Protein AF-A0AAW6YL87-F1 (afdb_monomer_lite)

Secondary structure (DSSP, 8-state):
--SHHHHHHHHHHHHHHHHHHHHHHHHHT-TTS-HHHHHHHHHGGGS-HHHHHHHHHHHTTT-HHHHHHHHHHHHHHHHHHHHHHHHHH-

Organism: NCBI:txid197614

Radius of gyration: 15.88 Å; chains: 1; bounding box: 34×18×46 Å

Structure (mmCIF, N/CA/C/O backbone):
data_AF-A0AAW6YL87-F1
#
_entry.id   AF-A0AAW6YL87-F1
#
loop_
_atom_site.group_PDB
_atom_site.id
_atom_site.type_symbol
_atom_site.label_atom_id
_atom_site.label_alt_id
_atom_site.label_comp_id
_atom_site.label_asym_id
_atom_site.label_entity_id
_atom_site.label_seq_id
_atom_site.pdbx_PDB_ins_code
_atom_site.Cartn_x
_atom_site.Cartn_y
_atom_site.Cartn_z
_atom_site.occupancy
_atom_site.B_iso_or_equiv
_atom_site.auth_seq_id
_atom_site.auth_comp_id
_atom_site.auth_asym_id
_atom_site.auth_atom_id
_atom_site.pdbx_PDB_model_num
ATOM 1 N N . ASP A 1 1 ? -1.018 -8.132 19.217 1.00 46.28 1 ASP A N 1
ATOM 2 C CA . ASP A 1 1 ? 0.046 -7.133 18.976 1.00 46.28 1 ASP A CA 1
ATOM 3 C C . ASP A 1 1 ? 1.247 -7.540 18.139 1.00 46.28 1 ASP A C 1
ATOM 5 O O . ASP A 1 1 ? 1.740 -6.682 17.427 1.00 46.28 1 ASP A O 1
ATOM 9 N N . LYS A 1 2 ? 1.729 -8.792 18.125 1.00 47.25 2 LYS A N 1
ATOM 10 C CA . LYS A 1 2 ? 2.944 -9.132 17.344 1.00 47.25 2 LYS A CA 1
ATOM 11 C C . LYS A 1 2 ? 2.706 -9.548 15.878 1.00 47.25 2 LYS A C 1
ATOM 13 O O . LYS A 1 2 ? 3.665 -9.669 15.126 1.00 47.25 2 LYS A O 1
ATOM 18 N N . TYR A 1 3 ? 1.446 -9.746 15.473 1.00 51.59 3 TYR A N 1
ATOM 19 C CA . TYR A 1 3 ? 1.081 -10.302 14.158 1.00 51.59 3 TYR A CA 1
ATOM 20 C C . TYR A 1 3 ? 0.751 -9.252 13.081 1.00 51.59 3 TYR A C 1
ATOM 22 O O . TYR A 1 3 ? 0.969 -9.521 11.905 1.00 51.59 3 TYR A O 1
ATOM 30 N N . TYR A 1 4 ? 0.310 -8.048 13.459 1.00 57.22 4 TYR A N 1
ATOM 31 C CA . TYR A 1 4 ? -0.091 -7.005 12.502 1.00 57.22 4 TYR A CA 1
ATOM 32 C C . TYR A 1 4 ? 1.087 -6.376 11.744 1.00 57.22 4 TYR A C 1
ATOM 34 O O . TYR A 1 4 ? 1.041 -6.218 10.528 1.00 57.22 4 TYR A O 1
ATOM 42 N N . ILE A 1 5 ? 2.201 -6.121 12.437 1.00 56.84 5 ILE A N 1
ATOM 43 C CA . ILE A 1 5 ? 3.418 -5.553 11.828 1.00 56.84 5 ILE A CA 1
ATOM 44 C C . ILE A 1 5 ? 4.008 -6.508 10.776 1.00 56.84 5 ILE A C 1
ATOM 46 O O . ILE A 1 5 ? 4.551 -6.065 9.766 1.00 56.84 5 ILE A O 1
ATOM 50 N N . ASN A 1 6 ? 3.868 -7.822 10.983 1.00 62.22 6 ASN A N 1
ATOM 51 C CA . ASN A 1 6 ? 4.356 -8.819 10.032 1.00 62.22 6 ASN A CA 1
ATOM 52 C C . ASN A 1 6 ? 3.544 -8.808 8.725 1.00 62.22 6 ASN A C 1
ATOM 54 O O . ASN A 1 6 ? 4.110 -9.005 7.656 1.00 62.22 6 ASN A O 1
ATOM 58 N N . HIS A 1 7 ? 2.240 -8.524 8.794 1.00 69.00 7 HIS A N 1
ATOM 59 C CA . HIS A 1 7 ? 1.382 -8.450 7.611 1.00 69.00 7 HIS A CA 1
ATOM 60 C C . HIS A 1 7 ? 1.732 -7.248 6.727 1.00 69.00 7 HIS A C 1
ATOM 62 O O . HIS A 1 7 ? 1.975 -7.415 5.532 1.00 69.00 7 HIS A O 1
ATOM 68 N N . ALA A 1 8 ? 1.882 -6.067 7.331 1.00 66.25 8 ALA A N 1
ATOM 69 C CA . ALA A 1 8 ? 2.249 -4.853 6.607 1.00 66.25 8 ALA A CA 1
ATOM 70 C C . ALA A 1 8 ? 3.637 -4.970 5.947 1.00 66.25 8 ALA A C 1
ATOM 72 O O . ALA A 1 8 ? 3.798 -4.661 4.767 1.00 66.25 8 ALA A O 1
ATOM 73 N N . LEU A 1 9 ? 4.632 -5.500 6.671 1.00 66.62 9 LEU A N 1
ATOM 74 C CA . LEU A 1 9 ? 5.969 -5.746 6.117 1.00 66.62 9 LEU A CA 1
ATOM 75 C C . LEU A 1 9 ? 5.962 -6.820 5.022 1.00 66.62 9 LEU A C 1
ATOM 77 O O . LEU A 1 9 ? 6.649 -6.675 4.011 1.00 66.62 9 LEU A O 1
ATOM 81 N N . SER A 1 10 ? 5.172 -7.882 5.191 1.00 74.50 10 SER A N 1
ATOM 82 C CA . SER A 1 10 ?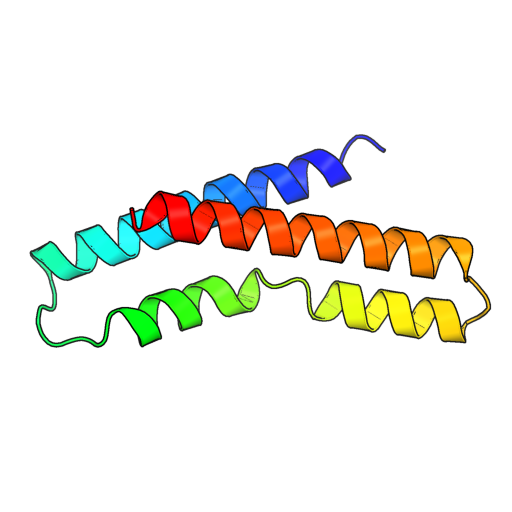 5.016 -8.914 4.166 1.00 74.50 10 SER A CA 1
ATOM 83 C C . SER A 1 10 ? 4.398 -8.344 2.888 1.00 74.50 10 SER A C 1
ATOM 85 O O . SER A 1 10 ? 4.867 -8.666 1.799 1.00 74.50 10 SER A O 1
ATOM 87 N N . ASN A 1 11 ? 3.420 -7.444 3.000 1.00 74.62 11 ASN A N 1
ATOM 88 C CA . ASN A 1 11 ? 2.793 -6.804 1.845 1.00 74.62 11 ASN A CA 1
ATOM 89 C C . ASN A 1 11 ? 3.761 -5.899 1.070 1.00 74.62 11 ASN A C 1
ATOM 91 O O . ASN A 1 11 ? 3.698 -5.870 -0.157 1.00 74.62 11 ASN A O 1
ATOM 95 N N . VAL A 1 12 ? 4.701 -5.221 1.742 1.00 73.56 12 VAL A N 1
ATOM 96 C CA . VAL A 1 12 ? 5.775 -4.464 1.063 1.00 73.56 12 VAL A CA 1
ATOM 97 C C . VAL A 1 12 ? 6.670 -5.390 0.244 1.00 73.56 12 VAL A C 1
ATOM 99 O O . VAL A 1 12 ? 6.976 -5.110 -0.912 1.00 73.56 12 VAL A O 1
ATOM 102 N N . ILE A 1 13 ? 7.100 -6.506 0.838 1.00 79.00 13 ILE A N 1
ATOM 103 C CA . ILE A 1 13 ? 7.981 -7.464 0.159 1.00 79.00 13 ILE A CA 1
ATOM 104 C C . ILE A 1 13 ? 7.246 -8.100 -1.027 1.00 79.00 13 ILE A C 1
ATOM 106 O O . ILE A 1 13 ? 7.817 -8.236 -2.106 1.00 79.00 13 ILE A O 1
ATOM 110 N N . GLN A 1 14 ? 5.971 -8.447 -0.851 1.00 77.38 14 GLN A N 1
ATOM 111 C CA . GLN A 1 14 ? 5.137 -8.998 -1.915 1.00 77.38 14 GLN A CA 1
ATOM 112 C C . GLN A 1 14 ? 4.961 -8.004 -3.072 1.00 77.38 14 GLN A C 1
ATOM 114 O O . GLN A 1 14 ? 5.135 -8.401 -4.222 1.00 77.38 14 GLN A O 1
ATOM 119 N N . SER A 1 15 ? 4.684 -6.721 -2.804 1.00 76.94 15 SER A N 1
ATOM 120 C CA . SER A 1 15 ? 4.475 -5.730 -3.870 1.00 76.94 15 SER A CA 1
ATOM 121 C C . SER A 1 15 ? 5.761 -5.441 -4.647 1.00 76.94 15 SER A C 1
ATOM 123 O O . SER A 1 15 ? 5.719 -5.301 -5.872 1.00 76.94 15 SER A O 1
ATOM 125 N N . LEU A 1 16 ? 6.911 -5.448 -3.965 1.00 79.75 16 LEU A N 1
ATOM 126 C CA . LEU A 1 16 ? 8.231 -5.353 -4.585 1.00 79.75 16 LEU A CA 1
ATOM 127 C C . LEU A 1 16 ? 8.492 -6.541 -5.527 1.00 79.75 16 LEU A C 1
ATOM 129 O O . LEU A 1 16 ? 8.837 -6.346 -6.691 1.00 79.75 16 LEU A O 1
ATOM 133 N N . VAL A 1 17 ? 8.297 -7.773 -5.041 1.00 82.38 17 VAL A N 1
ATOM 134 C CA . VAL A 1 17 ? 8.542 -9.000 -5.819 1.00 82.38 17 VAL A CA 1
ATOM 135 C C . VAL A 1 17 ? 7.616 -9.079 -7.030 1.00 82.38 17 VAL A C 1
ATOM 137 O O . VAL A 1 17 ? 8.071 -9.402 -8.123 1.00 82.38 17 VAL A O 1
ATOM 140 N N . VAL A 1 18 ? 6.333 -8.755 -6.857 1.00 81.38 18 VAL A N 1
ATOM 141 C CA . VAL A 1 18 ? 5.331 -8.753 -7.931 1.00 81.38 18 VAL A CA 1
ATOM 142 C C . VAL A 1 18 ? 5.675 -7.733 -9.015 1.00 81.38 18 VAL A C 1
ATOM 144 O O . VAL A 1 18 ? 5.636 -8.068 -10.198 1.00 81.38 18 VAL A O 1
ATOM 147 N N . THR A 1 19 ? 6.056 -6.511 -8.631 1.00 76.81 19 THR A N 1
ATOM 148 C CA . THR A 1 19 ? 6.401 -5.448 -9.589 1.00 76.81 19 THR A CA 1
ATOM 149 C C . THR A 1 19 ? 7.672 -5.802 -10.369 1.00 76.81 19 THR A C 1
ATOM 151 O O . THR A 1 19 ? 7.691 -5.702 -11.596 1.00 76.81 19 THR A O 1
ATOM 154 N N . LEU A 1 20 ? 8.699 -6.317 -9.683 1.00 79.56 20 LEU A N 1
ATOM 155 C CA . LEU A 1 20 ? 9.943 -6.765 -10.312 1.00 79.56 20 LEU A CA 1
ATOM 156 C C . LEU A 1 20 ? 9.717 -7.963 -11.250 1.00 79.56 20 LEU A C 1
ATOM 158 O O . LEU A 1 20 ? 10.247 -7.999 -12.360 1.00 79.56 20 LEU A O 1
ATOM 162 N N . ALA A 1 21 ? 8.911 -8.940 -10.825 1.00 78.12 21 ALA A N 1
ATOM 163 C CA . ALA A 1 21 ? 8.566 -10.099 -11.640 1.00 78.12 21 ALA A CA 1
ATOM 164 C C . ALA A 1 21 ? 7.779 -9.692 -12.893 1.00 78.12 21 ALA A C 1
ATOM 166 O O . ALA A 1 21 ? 8.097 -10.168 -13.981 1.00 78.12 21 ALA A O 1
ATOM 167 N N . ALA A 1 22 ? 6.809 -8.778 -12.769 1.00 74.88 22 ALA A N 1
ATOM 168 C CA . ALA A 1 22 ? 6.063 -8.243 -13.906 1.00 74.88 22 ALA A CA 1
ATOM 169 C C . ALA A 1 22 ? 6.986 -7.530 -14.909 1.00 74.88 22 ALA A C 1
ATOM 171 O O . ALA A 1 22 ? 6.860 -7.746 -16.114 1.00 74.88 22 ALA A O 1
ATOM 172 N N . TYR A 1 23 ? 7.955 -6.748 -14.421 1.00 73.81 23 TYR A N 1
ATOM 173 C CA . TYR A 1 23 ? 8.953 -6.084 -15.261 1.00 73.81 23 TYR A CA 1
ATOM 174 C C . TYR A 1 23 ? 9.856 -7.085 -16.007 1.00 73.81 23 TYR A C 1
ATOM 176 O O . TYR A 1 23 ? 10.032 -6.988 -17.223 1.00 73.81 23 TYR A O 1
ATOM 184 N N . LEU A 1 24 ? 10.380 -8.101 -15.309 1.00 72.50 24 LEU A N 1
ATOM 185 C CA . LEU A 1 24 ? 11.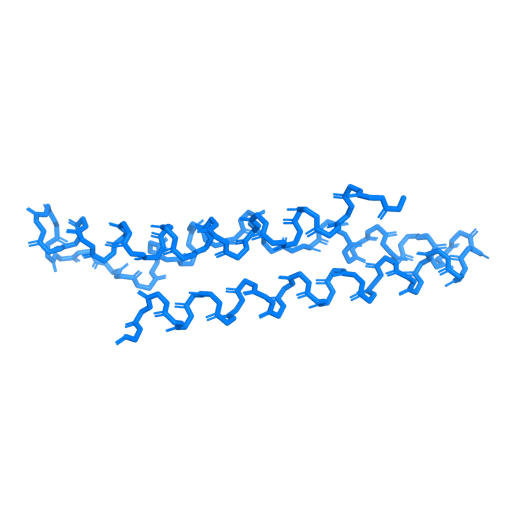235 -9.138 -15.904 1.00 72.50 24 LEU A CA 1
ATOM 186 C C . LEU A 1 24 ? 10.493 -10.003 -16.934 1.00 72.50 24 LEU A C 1
ATOM 188 O O . LEU A 1 24 ? 11.047 -10.323 -17.987 1.00 72.50 24 LEU A O 1
ATOM 192 N N . MET A 1 25 ? 9.236 -10.362 -16.655 1.00 68.44 25 MET A N 1
ATOM 193 C CA . MET A 1 25 ? 8.403 -11.165 -17.556 1.00 68.44 25 MET A CA 1
ATOM 194 C C . MET A 1 25 ? 8.110 -10.420 -18.865 1.00 68.44 25 MET A C 1
ATOM 196 O O . MET A 1 25 ? 8.063 -11.034 -19.933 1.00 68.44 25 MET A O 1
ATOM 200 N N . LEU A 1 26 ? 7.991 -9.091 -18.801 1.00 66.50 26 LEU A N 1
ATOM 201 C CA . LEU A 1 26 ? 7.791 -8.237 -19.968 1.00 66.50 26 LEU A CA 1
ATOM 202 C C . LEU A 1 26 ? 9.018 -8.207 -20.891 1.00 66.50 26 LEU A C 1
ATOM 204 O O . LEU A 1 26 ? 8.871 -8.240 -22.109 1.00 66.50 26 LEU A O 1
ATOM 208 N N . PHE A 1 27 ? 10.225 -8.203 -20.314 1.00 64.62 27 PHE A N 1
ATOM 209 C CA . PHE A 1 27 ? 11.476 -8.168 -21.078 1.00 64.62 27 PHE A CA 1
ATOM 210 C C . PHE A 1 27 ? 11.742 -9.472 -21.849 1.00 64.62 27 PHE A C 1
ATOM 212 O O . PHE A 1 27 ? 12.477 -9.460 -22.833 1.00 64.62 27 PHE A O 1
ATOM 219 N N . HIS A 1 28 ? 11.174 -10.599 -21.401 1.00 62.31 28 HIS A N 1
ATOM 220 C CA . HIS A 1 28 ? 11.453 -11.923 -21.972 1.00 62.31 28 HIS A CA 1
ATOM 221 C C . HIS A 1 28 ? 10.290 -12.564 -22.744 1.00 62.31 28 HIS A C 1
ATOM 223 O O . HIS A 1 28 ? 10.566 -13.380 -23.621 1.00 62.31 28 HIS A O 1
ATOM 229 N N . LEU A 1 29 ? 9.020 -12.259 -22.434 1.00 59.59 29 LEU A N 1
ATOM 230 C CA . LEU A 1 29 ? 7.897 -13.095 -22.891 1.00 59.59 29 LEU A CA 1
ATOM 231 C C . LEU A 1 29 ? 6.854 -12.377 -23.768 1.00 59.59 29 LEU A C 1
ATOM 233 O O . LEU A 1 29 ? 6.367 -12.995 -24.711 1.00 59.59 29 LEU A O 1
ATOM 237 N N . PHE A 1 30 ? 6.524 -11.099 -23.515 1.00 61.56 30 PHE A N 1
ATOM 238 C CA . PHE A 1 30 ? 5.475 -10.373 -24.261 1.00 61.56 30 PHE A CA 1
ATOM 239 C C . PHE A 1 30 ? 5.736 -8.851 -24.358 1.00 61.56 30 PHE A C 1
ATOM 241 O O . PHE A 1 30 ? 5.246 -8.096 -23.518 1.00 61.56 30 PHE A O 1
ATOM 248 N N . PRO A 1 31 ? 6.447 -8.369 -25.397 1.00 63.56 31 PRO A N 1
ATOM 249 C CA . PRO A 1 31 ? 6.751 -6.942 -25.564 1.00 63.56 31 PRO A CA 1
ATOM 250 C C . PRO A 1 31 ? 5.542 -6.054 -25.933 1.00 63.56 31 PRO A C 1
ATOM 252 O O . PRO A 1 31 ? 5.639 -4.838 -25.806 1.00 63.56 31 PRO A O 1
ATOM 255 N N . GLU A 1 32 ? 4.403 -6.620 -26.359 1.00 65.75 32 GLU A N 1
ATOM 256 C CA . GLU A 1 32 ? 3.200 -5.849 -26.747 1.00 65.75 32 GLU A CA 1
ATOM 257 C C . GLU A 1 32 ? 2.147 -5.683 -25.632 1.00 65.75 32 GLU A C 1
ATOM 259 O O . GLU A 1 32 ? 1.122 -5.028 -25.833 1.00 65.75 32 GLU A O 1
ATOM 264 N N . MET A 1 33 ? 2.354 -6.263 -24.445 1.00 67.38 33 MET A N 1
ATOM 265 C CA . MET A 1 33 ? 1.377 -6.152 -23.355 1.00 67.38 33 MET A CA 1
ATOM 266 C C . MET A 1 33 ? 1.465 -4.812 -22.615 1.00 67.38 33 MET A C 1
ATOM 268 O O . MET A 1 33 ? 2.544 -4.301 -22.319 1.00 67.38 33 MET A O 1
ATOM 272 N N . ASN A 1 34 ? 0.302 -4.266 -22.241 1.00 76.00 34 ASN A N 1
ATOM 273 C CA . ASN A 1 34 ? 0.223 -3.038 -21.455 1.00 76.00 34 ASN A CA 1
ATOM 274 C C . ASN A 1 34 ? 0.692 -3.286 -20.010 1.00 76.00 34 ASN A C 1
ATOM 276 O O . ASN A 1 34 ? -0.030 -3.860 -19.189 1.00 76.00 34 ASN A O 1
ATOM 280 N N . VAL A 1 35 ? 1.903 -2.812 -19.710 1.00 71.25 35 VAL A N 1
ATOM 281 C CA . VAL A 1 35 ? 2.577 -2.944 -18.408 1.00 71.25 35 VAL A CA 1
ATOM 282 C C . VAL A 1 35 ? 1.707 -2.435 -17.256 1.00 71.25 35 VAL A C 1
ATOM 284 O O . VAL A 1 35 ? 1.616 -3.075 -16.209 1.00 71.25 35 VAL A O 1
ATOM 287 N N . ALA A 1 36 ? 1.014 -1.310 -17.458 1.00 72.88 36 ALA A N 1
ATOM 288 C CA . ALA A 1 36 ? 0.193 -0.693 -16.423 1.00 72.88 36 ALA A CA 1
ATOM 289 C C . ALA A 1 36 ? -0.994 -1.585 -16.035 1.00 72.88 36 ALA A C 1
ATOM 291 O O . ALA A 1 36 ? -1.337 -1.671 -14.858 1.00 72.88 36 ALA A O 1
ATOM 292 N N . THR A 1 37 ? -1.593 -2.296 -16.996 1.00 79.94 37 THR A N 1
ATOM 293 C CA . THR A 1 37 ? -2.706 -3.213 -16.719 1.00 79.94 37 THR A CA 1
ATOM 294 C C . THR A 1 37 ? -2.258 -4.410 -15.887 1.00 79.94 37 THR A C 1
ATOM 296 O O . THR A 1 37 ? -2.960 -4.785 -14.953 1.00 79.94 37 THR A O 1
ATOM 299 N N . VAL A 1 38 ? -1.087 -4.983 -16.182 1.00 79.06 38 VAL A N 1
ATOM 300 C CA . VAL A 1 38 ? -0.550 -6.133 -15.435 1.00 79.06 38 VAL A CA 1
ATOM 301 C C . VAL A 1 38 ? -0.238 -5.740 -13.997 1.00 79.06 38 VAL A C 1
ATOM 303 O O . VAL A 1 38 ? -0.705 -6.401 -13.074 1.00 79.06 38 VAL A O 1
ATOM 306 N N . ILE A 1 39 ? 0.474 -4.626 -13.808 1.00 77.31 39 ILE A N 1
ATOM 307 C CA . ILE A 1 39 ? 0.852 -4.133 -12.479 1.00 77.31 39 ILE A CA 1
ATOM 308 C C . ILE A 1 39 ? -0.397 -3.843 -11.643 1.00 77.31 39 ILE A C 1
ATOM 310 O O . ILE A 1 39 ? -0.524 -4.347 -10.526 1.00 77.31 39 ILE A O 1
ATOM 314 N N . VAL A 1 40 ? -1.357 -3.090 -12.190 1.00 80.56 40 VAL A N 1
ATOM 315 C CA . VAL A 1 40 ? -2.596 -2.749 -11.475 1.00 80.56 40 VAL A CA 1
ATOM 316 C C . VAL A 1 40 ? -3.423 -4.001 -11.156 1.00 80.56 40 VAL A C 1
ATOM 318 O O . VAL A 1 40 ? -3.946 -4.107 -10.046 1.00 80.56 40 VAL A O 1
ATOM 321 N N . ALA A 1 41 ? -3.501 -4.976 -12.071 1.00 78.69 41 ALA A N 1
ATOM 322 C CA . ALA A 1 41 ? -4.209 -6.236 -11.833 1.00 78.69 41 ALA A CA 1
ATOM 323 C C . ALA A 1 41 ? -3.594 -7.042 -10.679 1.00 78.69 41 ALA A C 1
ATOM 325 O O . ALA A 1 41 ? -4.325 -7.610 -9.869 1.00 78.69 41 ALA A O 1
ATOM 326 N N . THR A 1 42 ? -2.266 -7.057 -10.564 1.00 77.00 42 THR A N 1
ATOM 327 C CA . THR A 1 42 ? -1.583 -7.738 -9.458 1.00 77.00 42 THR A CA 1
ATOM 328 C C . THR A 1 42 ? -1.614 -6.972 -8.134 1.00 77.00 42 THR A C 1
ATOM 330 O O . THR A 1 42 ? -1.602 -7.604 -7.082 1.00 77.00 42 THR A O 1
ATOM 333 N N . LEU A 1 43 ? -1.693 -5.636 -8.152 1.00 79.06 43 LEU A N 1
ATOM 334 C CA . LEU A 1 43 ? -1.759 -4.825 -6.929 1.00 79.06 43 LEU A CA 1
ATOM 335 C C . LEU A 1 43 ? -3.167 -4.767 -6.313 1.00 79.06 43 LEU A C 1
ATOM 337 O O . LEU A 1 43 ? -3.284 -4.627 -5.098 1.00 79.06 43 LEU A O 1
ATOM 341 N N . MET A 1 44 ? -4.239 -4.897 -7.105 1.00 82.12 44 MET A N 1
ATOM 342 C CA . MET A 1 44 ? -5.629 -4.779 -6.624 1.00 82.12 44 MET A CA 1
ATOM 343 C C . MET A 1 44 ? -5.984 -5.646 -5.396 1.00 82.12 44 MET A C 1
ATOM 345 O O . MET A 1 44 ? -6.609 -5.109 -4.482 1.00 82.12 44 MET A O 1
ATOM 349 N N . PRO A 1 45 ? -5.605 -6.939 -5.309 1.00 78.44 45 PRO A N 1
ATOM 350 C CA . PRO A 1 45 ? -5.912 -7.776 -4.142 1.00 78.44 45 PRO A CA 1
ATOM 351 C C . PRO A 1 45 ? -5.190 -7.351 -2.861 1.00 78.44 45 PRO A C 1
ATOM 353 O O . PRO A 1 45 ? -5.630 -7.692 -1.767 1.00 78.44 45 PRO A O 1
ATOM 356 N N . MET A 1 46 ? -4.072 -6.636 -2.997 1.00 75.00 46 MET A N 1
ATOM 357 C CA . MET A 1 46 ? -3.259 -6.183 -1.871 1.00 75.00 46 MET A CA 1
ATOM 358 C C . MET A 1 46 ? -3.801 -4.890 -1.260 1.00 75.00 46 MET A C 1
ATOM 360 O O . MET A 1 46 ? -3.475 -4.564 -0.123 1.00 75.00 46 MET A O 1
ATOM 364 N N . VAL A 1 47 ? -4.627 -4.139 -1.996 1.00 80.06 47 VAL A N 1
ATOM 365 C CA . VAL A 1 47 ? -5.209 -2.896 -1.491 1.00 80.06 47 VAL A CA 1
ATOM 366 C C . VAL A 1 47 ? -6.173 -3.227 -0.343 1.00 80.06 47 VAL A C 1
ATOM 368 O O . VAL A 1 47 ? -7.093 -4.028 -0.530 1.00 80.06 47 VAL A O 1
ATOM 371 N N . PRO A 1 48 ? -6.042 -2.580 0.828 1.00 81.19 48 PRO A N 1
ATOM 372 C CA . PRO A 1 48 ? -6.811 -2.903 2.031 1.00 81.19 48 PRO A CA 1
ATOM 373 C C . PRO A 1 48 ? -8.254 -2.356 1.983 1.00 81.19 48 PRO A C 1
ATOM 375 O O . PRO A 1 48 ? -8.773 -1.796 2.948 1.00 81.19 48 PRO A O 1
ATOM 378 N N . GLY A 1 49 ? -8.949 -2.521 0.853 1.00 81.00 49 GLY A N 1
ATOM 379 C CA . GLY A 1 49 ? -10.323 -2.047 0.652 1.00 81.00 49 GLY A CA 1
ATOM 380 C C . GLY A 1 49 ? -11.333 -2.720 1.589 1.00 81.00 49 GLY A C 1
ATOM 381 O O . GLY A 1 49 ? -12.275 -2.085 2.069 1.00 81.00 49 GLY A O 1
ATOM 382 N N . THR A 1 50 ? -11.107 -3.993 1.923 1.00 79.81 50 THR A N 1
ATOM 383 C CA . THR A 1 50 ? -11.915 -4.730 2.905 1.00 79.81 50 THR A CA 1
ATOM 384 C C . THR A 1 50 ? -11.668 -4.237 4.331 1.00 79.81 50 THR A C 1
ATOM 386 O O . THR A 1 50 ? -12.621 -4.140 5.102 1.00 79.81 50 THR A O 1
ATOM 389 N N . ALA A 1 51 ? -10.433 -3.853 4.672 1.00 82.38 51 ALA A N 1
ATOM 390 C CA . ALA A 1 51 ? -10.093 -3.291 5.977 1.00 82.38 51 ALA A CA 1
ATOM 391 C C . ALA A 1 51 ? -10.714 -1.899 6.174 1.00 82.38 51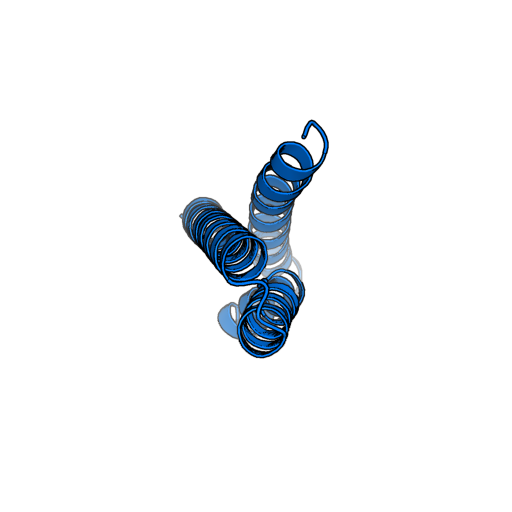 ALA A C 1
ATOM 393 O O . ALA A 1 51 ? -11.312 -1.661 7.219 1.00 82.38 51 ALA A O 1
ATOM 394 N N . ILE A 1 52 ? -10.691 -1.039 5.145 1.00 83.88 52 ILE A N 1
ATOM 395 C CA . ILE A 1 52 ? -11.373 0.273 5.151 1.00 83.88 52 ILE A CA 1
ATOM 396 C C . ILE A 1 52 ? -12.893 0.106 5.306 1.00 83.88 52 ILE A C 1
ATOM 398 O O . ILE A 1 52 ? -13.555 0.822 6.059 1.00 83.88 52 ILE A O 1
ATOM 402 N N . THR A 1 53 ? -13.478 -0.866 4.606 1.00 87.94 53 THR A N 1
ATOM 403 C CA . THR A 1 53 ? -14.923 -1.121 4.701 1.00 87.94 53 THR A CA 1
ATOM 404 C C . THR A 1 53 ? -15.301 -1.675 6.079 1.00 87.94 53 THR A C 1
ATOM 406 O O . THR A 1 53 ? -16.321 -1.284 6.651 1.00 87.94 53 THR A O 1
ATOM 409 N N . ASN A 1 54 ? -14.466 -2.549 6.649 1.00 83.62 54 ASN A N 1
ATOM 410 C CA . ASN A 1 54 ? -14.660 -3.084 7.994 1.00 83.62 54 ASN A CA 1
ATOM 411 C C . ASN A 1 54 ? -14.480 -2.002 9.066 1.00 83.62 54 ASN A C 1
ATOM 413 O O . ASN A 1 54 ? -15.306 -1.917 9.968 1.00 83.62 54 ASN A O 1
ATOM 417 N N . SER A 1 55 ? -13.492 -1.114 8.935 1.00 84.62 55 SER A N 1
ATOM 418 C CA . SER A 1 55 ? -13.309 -0.007 9.877 1.00 84.62 55 SER A CA 1
ATOM 419 C C . SER A 1 55 ? -14.517 0.928 9.900 1.00 84.62 55 SER A C 1
ATOM 421 O O . SER A 1 55 ? -14.973 1.306 10.975 1.00 84.62 55 SER A O 1
ATOM 423 N N . LEU A 1 56 ? -15.092 1.248 8.733 1.00 86.12 56 LEU A N 1
ATOM 424 C CA . LEU A 1 56 ? -16.330 2.032 8.646 1.00 86.12 56 LEU A CA 1
ATOM 425 C C . LEU A 1 56 ? -17.514 1.301 9.290 1.00 86.12 56 LEU A C 1
ATOM 427 O O . LEU A 1 56 ? -18.268 1.906 10.048 1.00 86.12 56 LEU A O 1
ATOM 431 N N . ARG A 1 57 ? -17.661 -0.007 9.042 1.00 87.31 57 ARG A N 1
ATOM 432 C CA . ARG A 1 57 ? -18.697 -0.829 9.688 1.00 87.31 57 ARG A CA 1
ATOM 433 C C . ARG A 1 57 ? -18.589 -0.786 11.211 1.00 87.31 57 ARG A C 1
ATOM 435 O O . ARG A 1 57 ? -19.618 -0.754 11.879 1.00 87.31 57 ARG A O 1
ATOM 442 N N . ASP A 1 58 ? -17.378 -0.786 11.748 1.00 84.81 58 ASP A N 1
ATOM 443 C CA . ASP A 1 58 ? -17.160 -0.811 13.192 1.00 84.81 58 ASP A CA 1
ATOM 444 C C . ASP A 1 58 ? -17.367 0.563 13.841 1.00 84.81 58 ASP A C 1
ATOM 446 O O . ASP A 1 58 ? -17.938 0.637 14.927 1.00 84.81 58 ASP A O 1
ATOM 450 N N . ILE A 1 59 ? -17.057 1.649 13.121 1.00 86.38 59 ILE A N 1
ATOM 451 C CA . ILE A 1 59 ? -17.477 3.014 13.486 1.00 86.38 59 ILE A CA 1
ATOM 452 C C . ILE A 1 59 ? -19.006 3.087 13.607 1.00 86.38 59 ILE A C 1
ATOM 454 O O . ILE A 1 59 ? -19.526 3.633 14.577 1.00 86.38 59 ILE A O 1
ATOM 458 N N . PHE A 1 60 ? -19.743 2.493 12.662 1.00 86.06 60 PHE A N 1
ATOM 459 C CA . PHE A 1 60 ? -21.209 2.446 12.713 1.00 86.06 60 PHE A CA 1
ATOM 460 C C . PHE A 1 60 ? -21.770 1.513 13.799 1.00 86.06 60 PHE A C 1
ATOM 462 O O . PHE A 1 60 ? -22.952 1.601 14.117 1.00 86.06 60 PHE A O 1
ATOM 469 N N . ARG A 1 61 ? -20.947 0.631 14.376 1.00 82.12 61 ARG A N 1
ATOM 470 C CA . ARG A 1 61 ? -21.306 -0.256 15.496 1.00 82.12 61 ARG A CA 1
ATOM 471 C C . ARG A 1 61 ? -20.981 0.346 16.869 1.00 82.12 61 ARG A C 1
ATOM 473 O O . ARG A 1 61 ? -20.925 -0.395 17.842 1.00 82.12 61 ARG A O 1
ATOM 480 N N . GLU A 1 62 ? -20.766 1.662 16.934 1.00 80.44 62 GLU A N 1
ATOM 481 C CA . GLU A 1 62 ? -20.382 2.419 18.139 1.00 80.44 62 GLU A CA 1
ATOM 482 C C . GLU A 1 62 ? -18.994 2.064 18.709 1.00 80.44 62 GLU A C 1
ATOM 484 O O . GLU A 1 62 ? -18.600 2.583 19.753 1.00 80.44 62 GLU A O 1
ATOM 489 N N . ASP A 1 63 ? -18.194 1.262 17.998 1.00 81.81 63 ASP A N 1
ATOM 490 C CA . ASP A 1 63 ? -16.805 0.967 18.360 1.00 81.81 63 ASP A CA 1
ATOM 491 C C . ASP A 1 63 ? -15.839 1.891 17.597 1.00 81.81 63 ASP A C 1
ATOM 493 O O . ASP A 1 63 ? -15.114 1.504 16.675 1.00 81.81 63 ASP A O 1
ATOM 497 N N . TYR A 1 64 ? -15.855 3.170 17.980 1.00 82.00 64 TYR A N 1
ATOM 498 C CA . TYR A 1 64 ? -15.050 4.221 17.349 1.00 82.00 64 TYR A CA 1
ATOM 499 C C . TYR A 1 64 ? -13.542 4.022 1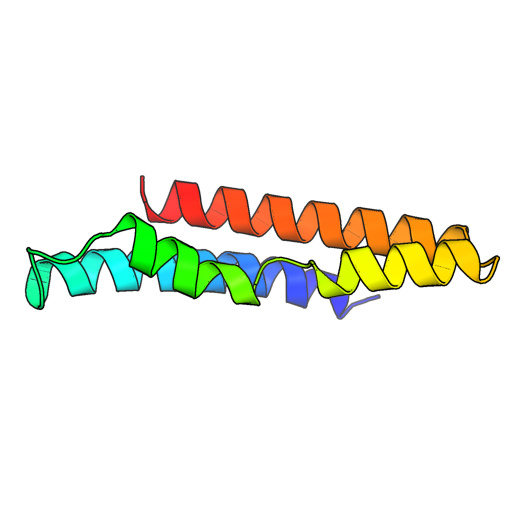7.535 1.00 82.00 64 TYR A C 1
ATOM 501 O O . TYR A 1 64 ? -12.751 4.376 16.655 1.00 82.00 64 TYR A O 1
ATOM 509 N N . ILE A 1 65 ? -13.127 3.458 18.673 1.00 84.88 65 ILE A N 1
ATOM 510 C CA . ILE A 1 65 ? -11.711 3.226 18.977 1.00 84.88 65 ILE A CA 1
ATOM 511 C C . ILE A 1 65 ? -11.172 2.115 18.075 1.00 84.88 65 ILE A C 1
ATOM 513 O O . ILE A 1 65 ? -10.139 2.300 17.431 1.00 84.88 65 ILE A O 1
ATOM 517 N N . ALA A 1 66 ? -11.883 0.991 17.951 1.00 81.94 66 ALA A N 1
ATOM 518 C CA . ALA A 1 66 ? -11.429 -0.087 17.083 1.00 81.94 66 ALA A CA 1
ATOM 519 C C . ALA A 1 66 ? -11.591 0.256 15.593 1.00 81.94 66 ALA A C 1
ATOM 521 O O . ALA A 1 66 ? -10.752 -0.126 14.775 1.00 81.94 66 ALA A O 1
ATOM 522 N N . GLY A 1 67 ? -12.628 1.020 15.239 1.00 85.19 67 GLY A N 1
ATOM 523 C CA . GLY A 1 67 ? -12.834 1.527 13.887 1.00 85.19 67 GLY A CA 1
ATOM 524 C C . GLY A 1 67 ? -11.718 2.473 13.429 1.00 85.19 67 GLY A C 1
ATOM 525 O O . GLY A 1 67 ? -11.126 2.264 12.373 1.00 85.19 67 GLY A O 1
ATOM 526 N N . SER A 1 68 ? -11.361 3.474 14.238 1.00 86.31 68 SER A N 1
ATOM 527 C CA . SER A 1 68 ? -10.257 4.394 13.912 1.00 86.31 68 SER A CA 1
ATOM 528 C C . SER A 1 68 ? -8.892 3.695 13.859 1.00 86.31 68 SER A C 1
ATOM 530 O O . SER A 1 68 ? -8.111 3.970 12.947 1.00 86.31 68 SER A O 1
ATOM 532 N N . ALA A 1 69 ? -8.623 2.741 14.758 1.00 87.50 69 ALA A N 1
ATOM 533 C CA . ALA A 1 69 ? -7.392 1.951 14.739 1.00 87.50 69 ALA A CA 1
ATOM 534 C C . ALA A 1 69 ? -7.252 1.118 13.451 1.00 87.50 69 ALA A C 1
ATOM 536 O O . ALA A 1 69 ? -6.212 1.176 12.797 1.00 87.50 69 ALA A O 1
ATOM 537 N N . ARG A 1 70 ? -8.314 0.412 13.035 1.00 85.12 70 ARG A N 1
ATOM 538 C CA . ARG A 1 70 ? -8.324 -0.363 11.780 1.00 85.12 70 ARG A CA 1
ATOM 539 C C . ARG A 1 70 ? -8.202 0.522 10.538 1.00 85.12 70 ARG A C 1
ATOM 541 O O . ARG A 1 70 ? -7.539 0.135 9.581 1.00 85.12 70 ARG A O 1
ATOM 548 N N . ALA A 1 71 ? -8.802 1.713 10.552 1.00 87.06 71 ALA A N 1
ATOM 549 C CA . ALA A 1 71 ? -8.665 2.673 9.457 1.00 87.06 71 ALA A CA 1
ATOM 550 C C . ALA A 1 71 ? -7.218 3.179 9.317 1.00 87.06 71 ALA A C 1
ATOM 552 O O . ALA A 1 71 ? -6.688 3.240 8.208 1.00 87.06 71 ALA A O 1
ATOM 553 N N . MET A 1 72 ? -6.570 3.506 10.440 1.00 87.62 72 MET A N 1
ATOM 554 C CA . MET A 1 72 ? -5.167 3.932 10.482 1.00 87.62 72 MET A CA 1
ATOM 555 C C . MET A 1 72 ? -4.234 2.825 9.978 1.00 87.62 72 MET A C 1
ATOM 557 O O . MET A 1 72 ? -3.300 3.079 9.222 1.00 87.62 72 MET A O 1
ATOM 561 N N . GLU A 1 73 ? -4.501 1.586 10.378 1.00 84.19 73 GLU A N 1
ATOM 562 C CA . GLU A 1 73 ? -3.724 0.426 9.963 1.00 84.19 73 GLU A CA 1
ATOM 563 C C . GLU A 1 73 ? -3.827 0.177 8.450 1.00 84.19 73 GLU A C 1
ATOM 565 O O . GLU A 1 73 ? -2.805 0.115 7.766 1.00 84.19 73 GLU A O 1
ATOM 570 N N . ALA A 1 74 ? -5.050 0.160 7.909 1.00 85.75 74 ALA A N 1
ATOM 571 C CA . ALA A 1 74 ? -5.295 0.039 6.473 1.00 85.75 74 ALA A CA 1
ATOM 572 C C . ALA A 1 74 ? -4.630 1.175 5.676 1.00 85.75 74 ALA A C 1
ATOM 574 O O . ALA A 1 74 ? -4.121 0.965 4.576 1.00 85.75 74 ALA A O 1
ATOM 575 N N . PHE A 1 75 ? -4.596 2.389 6.232 1.00 87.44 75 PHE A N 1
ATOM 576 C CA . PHE A 1 75 ? -3.909 3.517 5.612 1.00 87.44 75 PHE A CA 1
ATOM 577 C C . PHE A 1 75 ? -2.397 3.280 5.500 1.00 87.44 75 PHE A C 1
ATOM 579 O O . PHE A 1 75 ? -1.830 3.454 4.420 1.00 87.44 75 PHE A O 1
ATOM 586 N N . PHE A 1 76 ? -1.741 2.842 6.579 1.00 86.44 76 PHE A N 1
ATOM 587 C CA . PHE A 1 76 ? -0.308 2.539 6.548 1.00 86.44 76 PHE A CA 1
ATOM 588 C C . PHE A 1 76 ? 0.026 1.375 5.617 1.00 86.44 76 PHE A C 1
ATOM 590 O O . PHE A 1 76 ? 1.038 1.431 4.921 1.00 86.44 76 PHE A O 1
ATOM 597 N N . GLU A 1 77 ? -0.830 0.357 5.558 1.00 84.56 77 GLU A N 1
ATOM 598 C CA . GLU A 1 77 ? -0.652 -0.794 4.675 1.00 84.56 77 GLU A CA 1
ATOM 599 C C . GLU A 1 77 ? -0.739 -0.389 3.191 1.00 84.56 77 GLU A C 1
ATOM 601 O O . GLU A 1 77 ? 0.124 -0.757 2.391 1.00 84.56 77 GLU A O 1
ATOM 606 N N . ALA A 1 78 ? -1.701 0.468 2.831 1.00 85.56 78 ALA A N 1
ATOM 607 C CA . ALA A 1 78 ? -1.804 1.033 1.485 1.00 85.56 78 ALA A CA 1
ATOM 608 C C . 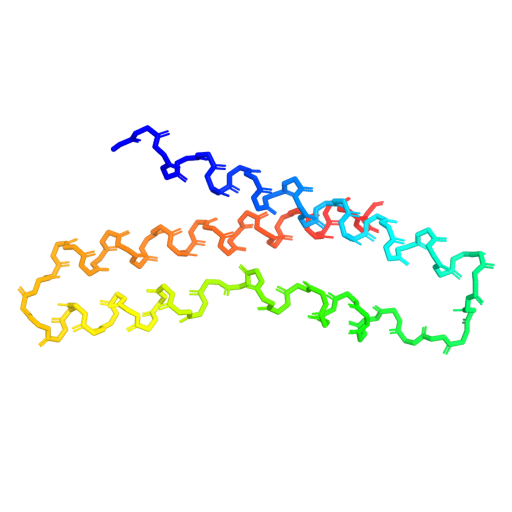ALA A 1 78 ? -0.580 1.890 1.113 1.00 85.56 78 ALA A C 1
ATOM 610 O O . ALA A 1 78 ? -0.067 1.798 -0.004 1.00 85.56 78 ALA A O 1
ATOM 611 N N . LEU A 1 79 ? -0.089 2.702 2.054 1.00 87.50 79 LEU A N 1
ATOM 612 C CA . LEU A 1 79 ? 1.076 3.571 1.864 1.00 87.50 79 LEU A CA 1
ATOM 613 C C . LEU A 1 79 ? 2.349 2.742 1.626 1.00 87.50 79 LEU A C 1
ATOM 615 O O . LEU A 1 79 ? 3.137 3.027 0.725 1.00 87.50 79 LEU A O 1
ATOM 619 N N . MET A 1 80 ? 2.503 1.663 2.388 1.00 84.06 80 MET A N 1
ATOM 620 C CA . MET A 1 80 ? 3.576 0.686 2.247 1.00 84.06 80 MET A CA 1
ATOM 621 C C . MET A 1 80 ? 3.577 -0.009 0.877 1.00 84.06 80 MET A C 1
ATOM 623 O O . MET A 1 80 ? 4.625 -0.092 0.232 1.00 84.06 80 MET A O 1
ATOM 627 N N . ILE A 1 81 ? 2.413 -0.450 0.392 1.00 83.75 81 ILE A N 1
ATOM 628 C CA . ILE A 1 81 ? 2.276 -1.061 -0.939 1.00 83.75 81 ILE A CA 1
ATOM 629 C C . ILE A 1 81 ? 2.608 -0.050 -2.041 1.00 83.75 81 ILE A C 1
ATOM 631 O O . ILE A 1 81 ? 3.334 -0.391 -2.977 1.00 83.75 81 ILE A O 1
ATOM 635 N N . ALA A 1 82 ? 2.131 1.193 -1.910 1.00 84.00 82 ALA A N 1
ATOM 636 C CA . ALA A 1 82 ? 2.408 2.262 -2.864 1.00 84.00 82 ALA A CA 1
ATOM 637 C C . ALA A 1 82 ? 3.917 2.528 -2.986 1.00 84.00 82 ALA A C 1
ATOM 639 O O . ALA A 1 82 ? 4.449 2.502 -4.096 1.00 84.00 82 ALA A O 1
ATOM 640 N N . ILE A 1 83 ? 4.622 2.684 -1.859 1.00 84.69 83 ILE A N 1
ATOM 641 C CA . ILE A 1 83 ? 6.083 2.859 -1.849 1.00 84.69 83 ILE A CA 1
ATOM 642 C C . ILE A 1 83 ? 6.779 1.648 -2.486 1.00 84.69 83 ILE A C 1
ATOM 644 O O . ILE A 1 83 ? 7.632 1.831 -3.351 1.00 84.69 83 ILE A O 1
ATOM 648 N N . GLY A 1 84 ? 6.396 0.421 -2.115 1.00 80.44 84 GLY A N 1
ATOM 649 C CA . GLY A 1 84 ? 6.994 -0.799 -2.671 1.00 80.44 84 GLY A CA 1
ATOM 650 C C . GLY A 1 84 ? 6.826 -0.923 -4.190 1.00 80.44 84 GLY A C 1
ATOM 651 O O . GLY A 1 84 ? 7.769 -1.305 -4.877 1.00 80.44 84 GLY A O 1
ATOM 652 N N . SER A 1 85 ? 5.669 -0.529 -4.731 1.00 79.12 85 SER A N 1
ATOM 653 C CA . SER A 1 85 ? 5.415 -0.544 -6.179 1.00 79.12 85 SER A CA 1
ATOM 654 C C . SER A 1 85 ? 6.222 0.508 -6.946 1.00 79.12 85 SER A C 1
ATOM 656 O O . SER A 1 85 ? 6.735 0.220 -8.022 1.00 79.12 85 SER A O 1
ATOM 658 N N . VAL A 1 86 ? 6.390 1.711 -6.384 1.00 81.75 86 VAL A N 1
ATOM 659 C CA . VAL A 1 86 ? 7.194 2.772 -7.008 1.00 81.75 86 VAL A CA 1
ATOM 660 C C . VAL A 1 86 ? 8.673 2.395 -6.989 1.00 81.75 86 VAL A C 1
ATOM 662 O O . VAL A 1 86 ? 9.345 2.550 -8.000 1.00 81.75 86 VAL A O 1
ATOM 665 N N . VAL A 1 87 ? 9.168 1.847 -5.874 1.00 80.38 87 VAL A N 1
ATOM 666 C CA . VAL A 1 87 ? 10.557 1.371 -5.760 1.00 80.38 87 VAL A CA 1
ATOM 667 C C . VAL A 1 87 ? 10.816 0.157 -6.653 1.00 80.38 87 VAL A C 1
ATOM 669 O O . VAL A 1 87 ? 11.902 0.036 -7.193 1.00 80.38 87 VAL A O 1
ATOM 672 N N . GLY A 1 88 ? 9.842 -0.741 -6.827 1.00 72.50 88 GLY A N 1
ATOM 673 C CA . GLY A 1 88 ? 9.989 -1.898 -7.715 1.00 72.50 88 GLY A CA 1
ATOM 674 C C . GLY A 1 88 ? 9.982 -1.550 -9.207 1.00 72.50 88 GLY A C 1
ATOM 675 O O . GLY A 1 88 ? 10.389 -2.380 -10.016 1.00 72.50 88 GLY A O 1
ATOM 676 N N . LEU A 1 89 ? 9.496 -0.358 -9.566 1.00 71.31 89 LEU A N 1
ATOM 677 C CA . LEU A 1 89 ? 9.438 0.133 -10.944 1.00 71.31 89 LEU A CA 1
ATOM 678 C C . LEU A 1 89 ? 10.565 1.124 -11.287 1.00 71.31 89 LEU A C 1
ATOM 680 O O . LEU A 1 89 ? 10.840 1.323 -12.469 1.00 71.31 89 LEU A O 1
ATOM 684 N N . ALA A 1 90 ? 11.163 1.761 -10.274 1.00 62.91 90 ALA A N 1
ATOM 685 C CA . ALA A 1 90 ? 12.292 2.687 -10.392 1.00 62.91 90 ALA A CA 1
ATOM 686 C C . ALA A 1 90 ? 13.631 1.945 -10.502 1.00 62.91 90 ALA A C 1
ATOM 688 O O . ALA A 1 90 ? 14.483 2.421 -11.287 1.00 62.91 90 ALA A O 1
#

InterPro domains:
  IP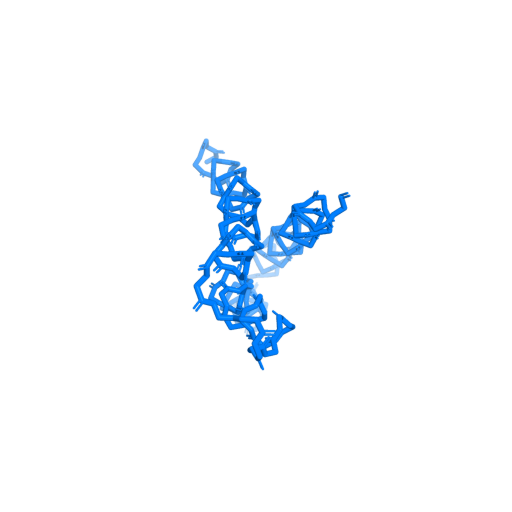R010619 Threonine/serine exporter-like, N-terminal domain [PF06738] (3-89)
  IPR050539 ThrE Dicarboxylate/Amino Acid Exporter [PTHR34390] (4-89)

Foldseek 3Di:
DPVLVVLLVVLLVQLLVQLLVLVVCCVPPPVPDDSVVSSCVSCVVQQVPVLLVVLVVCVVVVNPVVSVVSNVSSVSSNVSSVVSNVVSND

Sequence (90 aa):
DKYYINHALSNVIQSLVVTLAAYLMLFHLFPEMNVATVIVATLMPMVPGTAITNSLRDIFREDYIAGSARAMEAFFEALMIAIGSVVGLA

pLDDT: mean 76.88, std 9.47, range [46.28, 87.94]